Protein AF-A0ABD2TKJ2-F1 (afdb_monomer_lite)

InterPro domains:
  IPR036514 SGNH hydrolase superfamily [G3DSA:3.40.50.1110] (2-102)
  IPR045136 Isoamyl acetate-hydrolyzing esterase Iah1-like [PTHR14209] (2-100)

Secondary structure (DSSP, 8-state):
-PPPTTS------HHHHHHHHHHHHHHHHHH-TT---EEEPPPP--HHHHHHHHSS-S--HHHHHHHHHHHHHHHHHTT-EEE-HHHHHHSSTTHHHHS-------

Organism: NCBI:txid62892

Radius of gyration: 15.96 Å; chains: 1; bounding box: 34×35×43 Å

Sequence (106 aa):
MKPDPNGLNAHVPLLEYIQNMKNIVLHLKSLSEKTRILVLSTPPVNEEQIIKLFGSSRRSNERSHIYSEACIKMCKELGIKVIDLWTALQNRDDWLTAHFTYVFLS

Structure (mmCIF, N/CA/C/O backbone):
data_AF-A0ABD2TKJ2-F1
#
_entry.id   AF-A0ABD2TKJ2-F1
#
loop_
_atom_site.group_PDB
_atom_site.id
_atom_site.type_symbol
_atom_site.label_atom_id
_atom_site.label_alt_id
_atom_site.label_comp_id
_atom_site.label_asym_id
_atom_site.label_entity_id
_atom_site.label_seq_id
_atom_site.pdbx_PDB_ins_code
_atom_site.Cartn_x
_atom_site.Cartn_y
_atom_site.Cartn_z
_atom_site.occupancy
_atom_site.B_iso_or_equiv
_atom_site.auth_seq_id
_atom_site.auth_comp_id
_atom_site.auth_asym_id
_atom_site.auth_atom_id
_atom_site.pdbx_PDB_model_num
ATOM 1 N N . MET A 1 1 ? 15.501 6.641 -5.359 1.00 57.22 1 MET A N 1
ATOM 2 C CA . MET A 1 1 ? 15.784 7.727 -6.332 1.00 57.22 1 MET A CA 1
ATOM 3 C C . MET A 1 1 ? 15.973 9.008 -5.530 1.00 57.22 1 MET A C 1
ATOM 5 O O . MET A 1 1 ? 15.327 9.122 -4.497 1.00 57.22 1 MET A O 1
ATOM 9 N N . LYS A 1 2 ? 16.863 9.927 -5.923 1.00 53.28 2 LYS A N 1
ATOM 10 C CA . LYS A 1 2 ? 16.944 11.231 -5.239 1.00 53.28 2 LYS A CA 1
ATOM 11 C C . LYS A 1 2 ? 15.746 12.104 -5.661 1.00 53.28 2 LYS A C 1
ATOM 13 O O . LYS A 1 2 ? 15.340 11.987 -6.821 1.00 53.28 2 LYS A O 1
ATOM 18 N N . PRO A 1 3 ? 15.169 12.919 -4.757 1.00 54.59 3 PRO A N 1
ATOM 19 C CA . PRO A 1 3 ? 14.128 13.878 -5.116 1.00 54.59 3 PRO A CA 1
ATOM 20 C C . PRO A 1 3 ? 14.621 14.806 -6.227 1.00 54.59 3 PRO A C 1
ATOM 22 O O . PRO A 1 3 ? 15.794 15.183 -6.246 1.00 54.59 3 PRO A O 1
ATOM 25 N N . ASP A 1 4 ? 13.737 15.147 -7.161 1.00 61.97 4 ASP A N 1
ATOM 26 C CA . ASP A 1 4 ? 14.037 16.188 -8.140 1.00 61.97 4 ASP A CA 1
ATOM 27 C C . ASP A 1 4 ? 14.025 17.543 -7.422 1.00 61.97 4 ASP A C 1
ATOM 29 O O . ASP A 1 4 ? 13.056 17.821 -6.711 1.00 61.97 4 ASP A O 1
ATOM 33 N N . PRO A 1 5 ? 15.051 18.387 -7.591 1.00 58.12 5 PRO A N 1
ATOM 34 C CA . PRO A 1 5 ? 15.109 19.687 -6.930 1.00 58.12 5 PRO A CA 1
ATOM 35 C C . PRO A 1 5 ? 13.977 20.643 -7.346 1.00 58.12 5 PRO A C 1
ATOM 37 O O . PRO A 1 5 ? 13.687 21.569 -6.598 1.00 58.12 5 PRO A O 1
ATOM 40 N N . ASN A 1 6 ? 13.290 20.405 -8.471 1.00 66.44 6 ASN A N 1
ATOM 41 C CA . ASN A 1 6 ? 12.120 21.180 -8.901 1.00 66.44 6 ASN A CA 1
ATOM 42 C C . ASN A 1 6 ? 10.785 20.538 -8.479 1.00 66.44 6 ASN A C 1
ATOM 44 O O . ASN A 1 6 ? 9.726 20.963 -8.934 1.00 66.44 6 ASN A O 1
ATOM 48 N N . GLY A 1 7 ? 10.804 19.474 -7.665 1.00 55.25 7 GLY A N 1
ATOM 49 C CA . GLY A 1 7 ? 9.590 18.762 -7.247 1.00 55.25 7 GLY A CA 1
ATOM 50 C C . GLY A 1 7 ? 8.924 17.943 -8.360 1.00 55.25 7 GLY A C 1
ATOM 51 O O . GLY A 1 7 ? 7.850 17.384 -8.156 1.00 55.25 7 GLY A O 1
ATOM 52 N N . LEU A 1 8 ? 9.567 17.808 -9.526 1.00 58.34 8 LEU A N 1
ATOM 53 C CA . LEU A 1 8 ? 9.038 17.064 -10.679 1.00 58.34 8 LEU A CA 1
ATOM 54 C C . LEU A 1 8 ? 9.140 15.535 -10.513 1.00 58.34 8 LEU A C 1
ATOM 56 O O . LEU A 1 8 ? 8.652 14.776 -11.351 1.00 58.34 8 LEU A O 1
ATOM 60 N N . ASN A 1 9 ? 9.763 15.063 -9.430 1.00 62.66 9 ASN A N 1
ATOM 61 C CA . ASN A 1 9 ? 9.733 13.668 -9.008 1.00 62.66 9 ASN A CA 1
ATOM 62 C C . ASN A 1 9 ? 8.930 13.551 -7.713 1.00 62.66 9 ASN A C 1
ATOM 64 O O . ASN A 1 9 ? 9.446 13.848 -6.640 1.00 62.66 9 ASN A O 1
ATOM 68 N N . ALA A 1 10 ? 7.711 13.017 -7.808 1.00 68.50 10 ALA A N 1
ATOM 69 C CA . ALA A 1 10 ? 6.867 12.639 -6.670 1.00 68.50 10 ALA A CA 1
ATOM 70 C C . ALA A 1 10 ? 7.388 11.381 -5.932 1.00 68.50 10 ALA A C 1
ATOM 72 O O . ALA A 1 10 ? 6.625 10.476 -5.598 1.00 68.50 10 ALA A O 1
ATOM 73 N N . HIS A 1 11 ? 8.707 11.266 -5.747 1.00 80.88 11 HIS A N 1
ATOM 74 C CA . HIS A 1 11 ? 9.321 10.152 -5.031 1.00 80.88 11 HIS A CA 1
ATOM 75 C C . HIS A 1 11 ? 9.394 10.474 -3.539 1.00 80.88 11 HIS A C 1
ATOM 77 O O . HIS A 1 11 ? 10.184 11.318 -3.121 1.00 80.88 11 HIS A O 1
ATOM 83 N N . VAL A 1 12 ? 8.657 9.710 -2.740 1.00 87.56 12 VAL A N 1
ATOM 84 C CA . VAL A 1 12 ? 8.750 9.715 -1.277 1.00 87.56 12 VAL A CA 1
ATOM 85 C C . VAL A 1 12 ? 9.579 8.500 -0.851 1.00 87.56 12 VAL A C 1
ATOM 87 O O . VAL A 1 12 ? 9.214 7.396 -1.240 1.00 87.56 12 VAL A O 1
ATOM 90 N N . PRO A 1 13 ? 10.690 8.642 -0.104 1.00 92.38 13 PRO A N 1
ATOM 91 C CA . PRO A 1 13 ? 11.447 7.505 0.426 1.00 92.38 13 PRO A CA 1
ATOM 92 C C . PRO A 1 13 ? 10.586 6.558 1.273 1.00 92.38 13 PRO A C 1
ATOM 94 O O . PRO A 1 13 ? 9.701 7.002 1.995 1.00 92.38 13 PRO A O 1
ATOM 97 N N . LEU A 1 14 ? 10.885 5.255 1.253 1.00 94.00 14 LEU A N 1
ATOM 98 C CA . LEU A 1 14 ? 10.038 4.229 1.880 1.00 94.00 14 LEU A CA 1
ATOM 99 C C . LEU A 1 14 ? 9.760 4.477 3.374 1.00 94.00 14 LEU A C 1
ATOM 101 O O . LEU A 1 14 ? 8.622 4.353 3.814 1.00 94.00 14 LEU A O 1
ATOM 105 N N . LEU A 1 15 ? 10.783 4.849 4.151 1.00 96.00 15 LEU A N 1
ATOM 106 C CA . LEU A 1 15 ? 10.613 5.132 5.583 1.00 96.00 15 LEU A CA 1
ATOM 107 C C . LEU A 1 15 ? 9.711 6.346 5.823 1.00 96.00 15 LEU A C 1
ATOM 109 O O . LEU A 1 15 ? 8.857 6.319 6.706 1.00 96.00 15 LEU A O 1
ATOM 113 N N . GLU A 1 16 ? 9.870 7.386 5.006 1.00 96.25 16 GLU A N 1
ATOM 114 C CA . GLU A 1 16 ? 9.035 8.582 5.066 1.00 96.25 16 GLU A CA 1
ATOM 115 C C . GLU A 1 16 ? 7.594 8.263 4.652 1.00 96.25 16 GLU A C 1
ATOM 117 O O . GLU A 1 16 ? 6.656 8.672 5.327 1.00 96.25 16 GLU A O 1
ATOM 122 N N . TYR A 1 17 ? 7.404 7.448 3.612 1.00 96.06 17 TYR A N 1
ATOM 123 C CA . TYR A 1 17 ? 6.092 6.949 3.204 1.00 96.06 17 TYR A CA 1
ATOM 124 C C . TYR A 1 17 ? 5.379 6.224 4.353 1.00 96.06 17 TYR A C 1
ATOM 126 O O . TYR A 1 17 ? 4.233 6.553 4.657 1.00 96.06 17 TYR A O 1
ATOM 134 N N . ILE A 1 18 ? 6.057 5.289 5.031 1.00 97.69 18 ILE A N 1
ATOM 135 C CA . ILE A 1 18 ? 5.485 4.557 6.172 1.00 97.69 18 ILE A CA 1
ATOM 136 C C . ILE A 1 18 ? 5.091 5.532 7.284 1.00 97.69 18 ILE A C 1
ATOM 138 O O . ILE A 1 18 ? 3.984 5.448 7.818 1.00 97.69 18 ILE A O 1
ATOM 142 N N . GLN A 1 19 ? 5.970 6.480 7.621 1.00 98.25 19 GLN A N 1
ATOM 143 C CA . GLN A 1 19 ? 5.696 7.446 8.680 1.00 98.25 19 GLN A CA 1
ATOM 144 C C . GLN A 1 19 ? 4.525 8.372 8.323 1.00 98.25 19 GLN A C 1
ATOM 146 O O . GLN A 1 19 ? 3.651 8.607 9.159 1.00 98.25 19 GLN A O 1
ATOM 151 N N . ASN A 1 20 ? 4.459 8.843 7.078 1.00 97.81 20 ASN A N 1
ATOM 152 C CA . ASN A 1 20 ? 3.375 9.686 6.580 1.00 97.81 20 ASN A CA 1
ATOM 153 C C . ASN A 1 20 ? 2.038 8.937 6.608 1.00 97.81 20 ASN A C 1
ATOM 155 O O . ASN A 1 20 ? 1.057 9.450 7.148 1.00 97.81 20 ASN A O 1
ATOM 159 N N . MET A 1 21 ? 2.002 7.698 6.111 1.00 97.94 21 MET A N 1
ATOM 160 C CA . MET A 1 21 ? 0.799 6.860 6.141 1.00 97.94 21 MET A CA 1
ATOM 161 C C . MET A 1 21 ? 0.335 6.579 7.573 1.00 97.94 21 MET A C 1
ATOM 163 O O . MET A 1 21 ? -0.856 6.688 7.869 1.00 97.94 21 MET A O 1
ATOM 167 N N . LYS A 1 22 ? 1.268 6.289 8.486 1.00 97.81 22 LYS A N 1
ATOM 168 C CA . LYS A 1 22 ? 0.974 6.092 9.910 1.00 97.81 22 LYS A CA 1
ATOM 169 C C . LYS A 1 22 ? 0.362 7.344 10.534 1.00 97.81 22 LYS A C 1
ATOM 171 O O . LYS A 1 22 ? -0.654 7.237 11.218 1.00 97.81 22 LYS A O 1
ATOM 176 N N . ASN A 1 23 ? 0.931 8.519 10.264 1.00 98.38 23 ASN A N 1
ATOM 177 C CA . ASN A 1 23 ? 0.413 9.793 10.764 1.00 98.38 23 ASN A CA 1
ATOM 178 C C . ASN A 1 23 ? -1.015 10.057 10.261 1.00 98.38 23 ASN A C 1
ATOM 180 O O . ASN A 1 23 ? -1.887 10.389 11.061 1.00 98.38 23 ASN A O 1
ATOM 184 N N . ILE A 1 24 ? -1.274 9.843 8.965 1.00 97.81 24 ILE A N 1
ATOM 185 C CA . ILE A 1 24 ? -2.606 10.009 8.360 1.00 97.81 24 ILE A CA 1
ATOM 186 C C . ILE A 1 24 ? -3.623 9.086 9.037 1.00 97.81 24 ILE A C 1
ATOM 188 O O . ILE A 1 24 ? -4.665 9.539 9.507 1.00 97.81 24 ILE A O 1
ATOM 192 N N . VAL A 1 25 ? -3.319 7.790 9.120 1.00 96.94 25 VAL A N 1
ATOM 193 C CA . VAL A 1 25 ? -4.250 6.788 9.654 1.00 96.94 25 VAL A CA 1
ATOM 194 C C . VAL A 1 25 ? -4.544 7.022 11.137 1.00 96.94 25 VAL A C 1
ATOM 196 O O . VAL A 1 25 ? -5.699 6.930 11.556 1.00 96.94 25 VAL A O 1
ATOM 199 N N . LEU A 1 26 ? -3.528 7.359 11.936 1.00 95.94 26 LEU A N 1
ATOM 200 C CA . LEU A 1 26 ? -3.713 7.659 13.357 1.00 95.94 26 LEU A CA 1
ATOM 201 C C . LEU A 1 26 ? -4.506 8.949 13.571 1.00 95.94 26 LEU A C 1
ATOM 203 O O . LEU A 1 26 ? -5.384 8.978 14.434 1.00 95.94 26 LEU A O 1
ATOM 207 N N . HIS A 1 27 ? -4.256 9.981 12.763 1.00 97.44 27 HIS A N 1
ATOM 208 C CA . HIS A 1 27 ? -5.032 11.214 12.813 1.00 97.44 27 HIS A CA 1
ATOM 209 C C . HIS A 1 27 ? -6.510 10.942 12.514 1.00 97.44 27 HIS A C 1
ATOM 211 O O . HIS A 1 27 ? -7.363 11.266 13.337 1.00 97.44 27 HIS A O 1
ATOM 217 N N . LEU A 1 28 ? -6.818 10.246 11.414 1.00 96.00 28 LEU A N 1
ATOM 218 C CA . LEU A 1 28 ? -8.195 9.886 11.055 1.00 96.00 28 LEU A CA 1
ATOM 219 C C . LEU A 1 28 ? -8.891 9.066 12.150 1.00 96.00 28 LEU A C 1
ATOM 221 O O . LEU A 1 28 ? -10.069 9.285 12.432 1.00 96.00 28 LEU A O 1
ATOM 225 N N . LYS A 1 29 ? -8.162 8.154 12.802 1.00 92.56 29 LYS A N 1
ATOM 226 C CA . LYS A 1 29 ? -8.683 7.353 13.917 1.00 92.56 29 LYS A CA 1
ATOM 227 C C . LYS A 1 29 ? -8.983 8.207 15.154 1.00 92.56 29 LYS A C 1
ATOM 229 O O . LYS A 1 29 ? -9.952 7.929 15.851 1.00 92.56 29 LYS A O 1
ATOM 234 N N . SER A 1 30 ? -8.188 9.247 15.415 1.00 95.25 30 SER A N 1
ATOM 235 C CA . SER A 1 30 ? -8.407 10.154 16.553 1.00 95.25 30 SER A CA 1
ATOM 236 C C . SER A 1 30 ? -9.627 11.065 16.401 1.00 95.25 30 SER A C 1
ATOM 238 O O . SER A 1 30 ? -10.154 11.532 17.405 1.00 95.25 30 SER A O 1
ATOM 240 N N . LEU A 1 31 ? -10.104 11.299 15.171 1.00 96.56 31 LEU A N 1
ATOM 241 C CA . LEU A 1 31 ? -11.249 12.182 14.922 1.00 96.56 31 LEU A CA 1
ATOM 242 C C . LEU A 1 31 ? -12.582 11.572 15.382 1.00 96.56 31 LEU A C 1
ATOM 244 O O . LEU A 1 31 ? -13.513 12.307 15.702 1.00 96.56 31 LEU A O 1
ATOM 248 N N . SER A 1 32 ? -12.707 10.240 15.390 1.00 95.25 32 SER A N 1
ATOM 249 C CA . SER A 1 32 ? -13.904 9.556 15.888 1.00 95.25 32 SER A CA 1
ATOM 250 C C . SER A 1 32 ? -13.665 8.066 16.119 1.00 95.25 32 SER A C 1
ATOM 252 O O . SER A 1 32 ? -13.181 7.359 15.236 1.00 95.25 32 SER A O 1
ATOM 254 N N . GLU A 1 33 ? -14.150 7.549 17.249 1.00 90.81 33 GLU A N 1
ATOM 255 C CA . GLU A 1 33 ? -14.163 6.110 17.553 1.00 90.81 33 GLU A CA 1
ATOM 256 C C . GLU A 1 33 ? -15.069 5.295 16.610 1.00 90.81 33 GLU A C 1
ATOM 258 O O . GLU A 1 33 ? -14.931 4.075 16.502 1.00 90.81 33 GLU A O 1
ATOM 263 N N . LYS A 1 34 ? -16.001 5.955 15.907 1.00 95.69 34 LYS A N 1
ATOM 264 C CA . LYS A 1 34 ? -16.919 5.307 14.959 1.00 95.69 34 LYS A CA 1
ATOM 265 C C . LYS A 1 34 ? -16.328 5.175 13.553 1.00 95.69 34 LYS A C 1
ATOM 267 O O . LYS A 1 34 ? -16.850 4.393 12.757 1.00 95.69 34 LYS A O 1
ATOM 272 N N . THR A 1 35 ? -15.257 5.907 13.240 1.00 94.38 35 THR A N 1
ATOM 273 C CA . THR A 1 35 ? -14.626 5.876 11.917 1.00 94.38 35 THR A CA 1
ATOM 274 C C . THR A 1 35 ? -14.007 4.508 11.659 1.00 94.38 35 THR A C 1
ATOM 276 O O . THR A 1 35 ? -13.142 4.032 12.396 1.00 94.38 35 THR A O 1
ATOM 279 N N . ARG A 1 36 ? -14.431 3.864 10.571 1.00 94.88 36 ARG A N 1
ATOM 280 C CA . ARG A 1 36 ? -13.817 2.631 10.072 1.00 94.88 36 ARG A CA 1
ATOM 281 C C . ARG A 1 36 ? -12.811 2.997 8.991 1.00 94.88 36 ARG A C 1
ATOM 283 O O . ARG A 1 36 ? -13.169 3.648 8.017 1.00 94.88 36 ARG A O 1
ATOM 290 N N . ILE A 1 37 ? -11.564 2.575 9.169 1.00 96.31 37 ILE A N 1
ATOM 291 C CA . ILE A 1 37 ? -10.484 2.832 8.215 1.00 96.31 37 ILE A CA 1
ATOM 292 C C . ILE A 1 37 ? -10.160 1.532 7.487 1.00 96.31 37 ILE A C 1
ATOM 294 O O . ILE A 1 37 ? -9.892 0.506 8.119 1.00 96.31 37 ILE A O 1
ATOM 298 N N . LEU A 1 38 ? -10.171 1.609 6.159 1.00 97.00 38 LEU A N 1
ATOM 299 C CA . LEU A 1 38 ? -9.718 0.570 5.249 1.00 97.00 38 LEU A CA 1
ATOM 300 C C . LEU A 1 38 ? -8.637 1.173 4.355 1.00 97.00 38 LEU A C 1
ATOM 302 O O . LEU A 1 38 ? -8.882 2.169 3.679 1.00 97.00 38 LEU A O 1
ATOM 306 N N . VAL A 1 39 ? -7.451 0.579 4.364 1.00 97.81 39 VAL A N 1
ATOM 307 C CA . VAL A 1 39 ? -6.337 1.009 3.516 1.00 97.81 39 VAL A CA 1
ATOM 308 C C . VAL A 1 39 ? -6.257 0.106 2.291 1.00 97.81 39 VAL A C 1
ATOM 310 O O . VAL A 1 39 ? -6.438 -1.105 2.394 1.00 97.81 39 VAL A O 1
ATOM 313 N N . LEU A 1 40 ? -5.980 0.687 1.129 1.00 97.88 40 LEU A N 1
ATOM 314 C CA . LEU A 1 40 ? -5.641 -0.054 -0.082 1.00 97.88 40 LEU A CA 1
ATOM 315 C C . LEU A 1 40 ? -4.131 0.065 -0.280 1.00 97.88 40 LEU A C 1
ATOM 317 O O . LEU A 1 40 ? -3.606 1.182 -0.273 1.00 97.88 40 LEU A O 1
ATOM 321 N N . SER A 1 41 ? -3.431 -1.062 -0.407 1.00 96.75 41 SER A N 1
ATOM 322 C CA . SER A 1 41 ? -1.998 -1.041 -0.698 1.00 96.75 41 SER A CA 1
ATOM 323 C C . SER A 1 41 ? -1.727 -0.508 -2.113 1.00 96.75 41 SER A C 1
ATOM 325 O O . SER A 1 41 ? -2.648 -0.297 -2.908 1.00 96.75 41 SER A O 1
ATOM 327 N N . THR A 1 42 ? -0.465 -0.228 -2.436 1.00 93.75 42 THR A N 1
ATOM 328 C CA . THR A 1 42 ? -0.113 0.281 -3.766 1.00 93.75 42 THR A CA 1
ATOM 329 C C . THR A 1 42 ? -0.463 -0.750 -4.849 1.00 93.75 42 THR A C 1
ATOM 331 O O . THR A 1 42 ? -0.102 -1.917 -4.709 1.00 93.75 42 THR A O 1
ATOM 334 N N . PRO A 1 43 ? -1.158 -0.356 -5.934 1.00 93.44 43 PRO A N 1
ATOM 335 C CA . PRO A 1 43 ? -1.518 -1.278 -7.011 1.00 93.44 43 PRO A CA 1
ATOM 336 C C . PRO A 1 43 ? -0.272 -1.758 -7.774 1.00 93.44 43 PRO A C 1
ATOM 338 O O . PRO A 1 43 ? 0.781 -1.110 -7.701 1.00 93.44 43 PRO A O 1
ATOM 341 N N . PRO A 1 44 ? -0.359 -2.857 -8.545 1.00 93.38 44 PRO A N 1
ATOM 342 C CA . PRO A 1 44 ? 0.725 -3.239 -9.437 1.00 93.38 44 PRO A CA 1
ATOM 343 C C . PRO A 1 44 ? 0.917 -2.170 -10.522 1.00 93.38 44 PRO A C 1
ATOM 345 O O . PRO A 1 44 ? 0.063 -1.309 -10.740 1.00 93.38 44 PRO A O 1
ATOM 348 N N . VAL A 1 45 ? 2.062 -2.195 -11.192 1.00 91.06 45 VAL A N 1
ATOM 349 C CA . VAL A 1 45 ? 2.400 -1.248 -12.262 1.00 91.06 45 VAL A CA 1
ATOM 350 C C . VAL A 1 45 ? 2.653 -2.027 -13.544 1.00 91.06 45 VAL A C 1
ATOM 352 O O . VAL A 1 45 ? 3.335 -3.041 -13.509 1.00 91.06 45 VAL A O 1
ATOM 355 N N . ASN A 1 46 ? 2.124 -1.542 -14.669 1.00 91.06 46 ASN A N 1
ATOM 356 C CA . ASN A 1 46 ? 2.496 -2.015 -16.000 1.00 91.06 46 ASN A CA 1
ATOM 357 C C . ASN A 1 46 ? 3.533 -1.047 -16.601 1.00 91.06 46 ASN A C 1
ATOM 359 O O . ASN A 1 46 ? 3.169 0.001 -17.144 1.00 91.06 46 ASN A O 1
ATOM 363 N N . GLU A 1 47 ? 4.829 -1.354 -16.468 1.00 90.19 47 GLU A N 1
ATOM 364 C CA . GLU A 1 47 ? 5.897 -0.496 -16.997 1.00 90.19 47 GLU A CA 1
ATOM 365 C C . GLU A 1 47 ? 5.822 -0.320 -18.513 1.00 90.19 47 GLU A C 1
ATOM 367 O O . GLU A 1 47 ? 6.018 0.795 -18.997 1.00 90.19 47 GLU A O 1
ATOM 372 N N . GLU A 1 48 ? 5.522 -1.385 -19.259 1.00 90.25 48 GLU A N 1
ATOM 373 C CA . GLU A 1 48 ? 5.456 -1.343 -20.724 1.00 90.25 48 GLU A CA 1
ATOM 374 C C . GLU A 1 48 ? 4.394 -0.356 -21.198 1.00 90.25 48 GLU A C 1
ATOM 376 O O . GLU A 1 48 ? 4.635 0.463 -22.087 1.00 90.25 48 GLU A O 1
ATOM 381 N N . GLN A 1 49 ? 3.227 -0.375 -20.557 1.00 86.75 49 GLN A N 1
ATOM 382 C CA . GLN A 1 49 ? 2.160 0.551 -20.885 1.00 86.75 49 GLN A CA 1
ATOM 383 C C . GLN A 1 49 ? 2.507 1.995 -20.516 1.00 86.75 49 GLN A C 1
ATOM 385 O O . GLN A 1 49 ? 2.217 2.907 -21.291 1.00 86.75 49 GLN A O 1
ATOM 390 N N . ILE A 1 50 ? 3.152 2.219 -19.368 1.00 85.94 50 ILE A N 1
ATOM 391 C CA . ILE A 1 50 ? 3.625 3.556 -18.986 1.00 85.94 50 ILE A CA 1
ATOM 392 C C . ILE A 1 50 ? 4.637 4.073 -20.011 1.00 85.94 50 ILE A C 1
ATOM 394 O O . ILE A 1 50 ? 4.529 5.216 -20.446 1.00 85.94 50 ILE A O 1
ATOM 398 N N . ILE A 1 51 ? 5.586 3.239 -20.442 1.00 89.44 51 ILE A N 1
ATOM 399 C CA . ILE A 1 51 ? 6.563 3.605 -21.474 1.00 89.44 51 ILE A CA 1
ATOM 400 C C . ILE A 1 51 ? 5.851 3.922 -22.793 1.00 89.44 51 ILE A C 1
ATOM 402 O O . ILE A 1 51 ? 6.161 4.932 -23.418 1.00 89.44 51 ILE A O 1
ATOM 406 N N . LYS A 1 52 ? 4.861 3.117 -23.194 1.00 89.12 52 LYS A N 1
ATOM 407 C CA . LYS A 1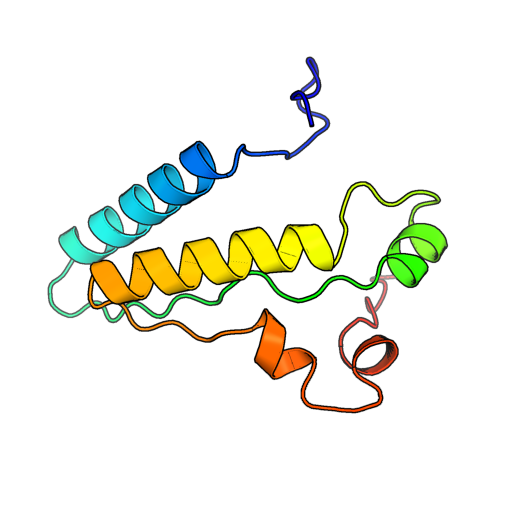 52 ? 4.085 3.348 -24.420 1.00 89.12 52 LYS A CA 1
ATOM 408 C C . LYS A 1 52 ? 3.322 4.678 -24.401 1.00 89.12 52 LYS A C 1
ATOM 410 O O . LYS A 1 52 ? 3.225 5.324 -25.438 1.00 89.12 52 LYS A O 1
ATOM 415 N N . LEU A 1 53 ? 2.777 5.077 -23.251 1.00 85.50 53 LEU A N 1
ATOM 416 C CA . LEU A 1 53 ? 1.972 6.298 -23.109 1.00 85.50 53 LEU A CA 1
ATOM 417 C C . LEU A 1 53 ? 2.812 7.558 -22.848 1.00 85.50 53 LEU A C 1
ATOM 419 O O . LEU A 1 53 ? 2.462 8.633 -23.324 1.00 85.50 53 LEU A O 1
ATOM 423 N N . PHE A 1 54 ? 3.903 7.437 -22.089 1.00 83.19 54 PHE A N 1
ATOM 424 C CA . PHE A 1 54 ? 4.660 8.576 -21.552 1.00 83.19 54 PHE A CA 1
ATOM 425 C C . PHE A 1 54 ? 6.140 8.596 -21.973 1.00 83.19 54 PHE A C 1
ATOM 427 O O . PHE A 1 54 ? 6.902 9.448 -21.517 1.00 83.19 54 PHE A O 1
ATOM 434 N N . GLY A 1 55 ? 6.586 7.651 -22.806 1.00 87.50 55 GLY A N 1
ATOM 435 C CA . GLY A 1 55 ? 7.947 7.568 -23.356 1.00 87.50 55 GLY A CA 1
ATOM 436 C C . GLY A 1 55 ? 9.026 7.090 -22.377 1.00 87.50 55 GLY A C 1
ATOM 437 O O . GLY A 1 55 ? 10.128 6.742 -22.790 1.00 87.50 55 GLY A O 1
ATOM 438 N N . SER A 1 56 ? 8.736 7.045 -21.076 1.00 84.81 56 SER A N 1
ATOM 439 C CA . SER A 1 56 ? 9.627 6.497 -20.051 1.00 84.81 56 SER A CA 1
ATOM 440 C C . SER A 1 56 ? 8.831 6.060 -18.826 1.00 84.81 56 SER A C 1
ATOM 442 O O . SER A 1 56 ? 7.777 6.625 -18.535 1.00 84.81 56 SER A O 1
ATOM 444 N N . SER A 1 57 ? 9.350 5.088 -18.070 1.00 83.88 57 SER A N 1
ATOM 445 C CA . SER A 1 57 ? 8.802 4.754 -16.756 1.00 83.88 57 SER A CA 1
ATOM 446 C C . SER A 1 57 ? 9.774 5.127 -15.644 1.00 83.88 57 SER A C 1
ATOM 448 O O . SER A 1 57 ? 10.924 4.695 -15.615 1.00 83.88 57 SER A O 1
ATOM 450 N N . ARG A 1 58 ? 9.287 5.917 -14.684 1.00 82.88 58 ARG A N 1
ATOM 451 C CA . ARG A 1 58 ? 9.964 6.175 -13.399 1.00 82.88 58 ARG A CA 1
ATOM 452 C C . ARG A 1 58 ? 9.454 5.259 -12.278 1.00 82.88 58 ARG A C 1
ATOM 454 O O . ARG A 1 58 ? 9.929 5.347 -11.144 1.00 82.88 58 ARG A O 1
ATOM 461 N N . ARG A 1 59 ? 8.481 4.396 -12.585 1.00 83.94 59 ARG A N 1
ATOM 462 C CA . ARG A 1 59 ? 7.840 3.445 -11.669 1.00 83.94 59 ARG A CA 1
ATOM 463 C C . ARG A 1 59 ? 8.162 2.021 -12.120 1.00 83.94 59 ARG A C 1
ATOM 465 O O . ARG A 1 59 ? 8.340 1.784 -13.308 1.00 83.94 59 ARG A O 1
ATOM 472 N N . SER A 1 60 ? 8.237 1.087 -11.185 1.00 90.69 60 SER A N 1
ATOM 473 C CA . SER A 1 60 ? 8.327 -0.334 -11.517 1.00 90.69 60 SER A CA 1
ATOM 474 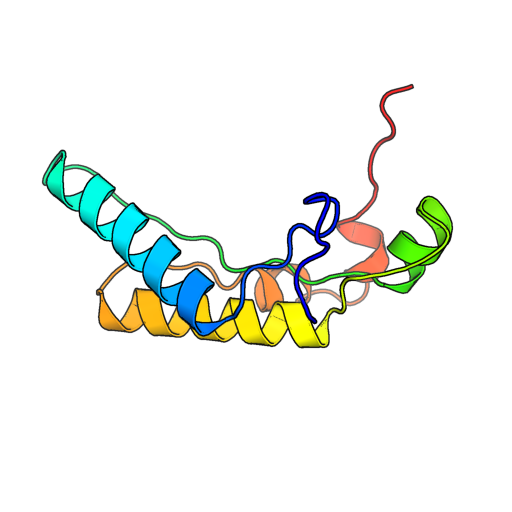C C . SER A 1 60 ? 7.365 -1.138 -10.663 1.00 90.69 60 SER A C 1
ATOM 476 O O . SER A 1 60 ? 7.049 -0.721 -9.542 1.00 90.69 60 SER A O 1
ATOM 478 N N . ASN A 1 61 ? 6.903 -2.274 -11.181 1.00 93.06 61 ASN A N 1
ATOM 479 C CA . ASN A 1 61 ? 6.029 -3.175 -10.445 1.00 93.06 61 ASN A CA 1
ATOM 480 C C . ASN A 1 61 ? 6.729 -3.689 -9.183 1.00 93.06 61 ASN A C 1
ATOM 482 O O . ASN A 1 61 ? 6.148 -3.680 -8.102 1.00 93.06 61 ASN A O 1
ATOM 486 N N . GLU A 1 62 ? 8.019 -4.016 -9.303 1.00 94.44 62 GLU A N 1
ATOM 487 C CA . GLU A 1 62 ? 8.880 -4.423 -8.189 1.00 94.44 62 GLU A CA 1
ATOM 488 C C . GLU A 1 62 ? 8.947 -3.352 -7.091 1.00 94.44 62 GLU A C 1
ATOM 490 O O . GLU A 1 62 ? 8.759 -3.644 -5.911 1.00 94.44 62 GLU A O 1
ATOM 495 N N . ARG A 1 63 ? 9.157 -2.080 -7.457 1.00 91.69 63 ARG A N 1
ATOM 496 C CA . ARG A 1 63 ? 9.145 -0.996 -6.466 1.00 91.69 63 ARG A CA 1
ATOM 497 C C . ARG A 1 63 ? 7.762 -0.829 -5.862 1.00 91.69 63 ARG A C 1
ATOM 499 O O . ARG A 1 63 ? 7.679 -0.625 -4.659 1.00 91.69 63 ARG A O 1
ATOM 506 N N . SER A 1 64 ? 6.695 -0.923 -6.654 1.00 93.38 64 SER A N 1
ATOM 507 C CA . SER A 1 64 ? 5.331 -0.841 -6.122 1.00 93.38 64 SER A CA 1
ATOM 508 C C . SER A 1 64 ? 5.063 -1.935 -5.086 1.00 93.38 64 SER A C 1
ATOM 510 O O . SER A 1 64 ? 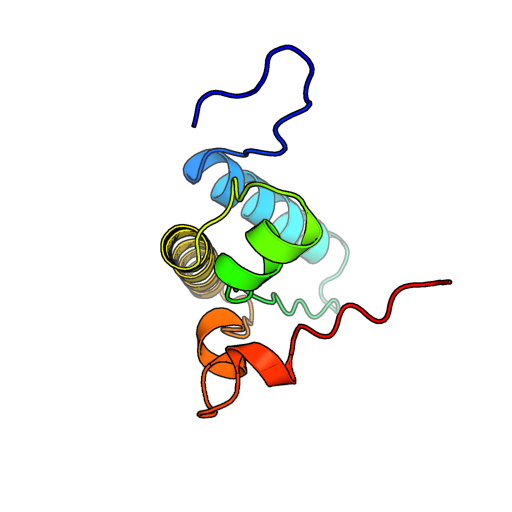4.485 -1.653 -4.038 1.00 93.38 64 SER A O 1
ATOM 512 N N . HIS A 1 65 ? 5.563 -3.150 -5.321 1.00 96.81 65 HIS A N 1
ATOM 513 C CA . HIS A 1 65 ? 5.446 -4.266 -4.387 1.00 96.81 65 HIS A CA 1
ATOM 514 C C . HIS A 1 65 ? 6.093 -3.954 -3.027 1.00 96.81 65 HIS A C 1
ATOM 516 O O . HIS A 1 65 ? 5.473 -4.173 -1.990 1.00 96.81 65 HIS A O 1
ATOM 522 N N . ILE A 1 66 ? 7.282 -3.339 -3.010 1.00 97.50 66 ILE A N 1
ATOM 523 C CA . ILE A 1 66 ? 7.965 -2.938 -1.764 1.00 97.50 66 ILE A CA 1
ATOM 524 C C . ILE A 1 66 ? 7.101 -1.979 -0.925 1.00 97.50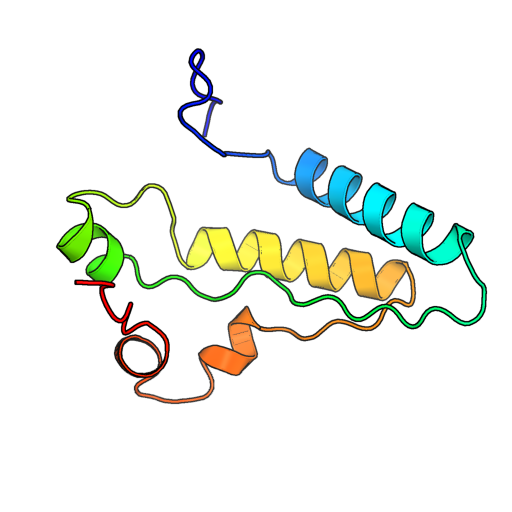 66 ILE A C 1
ATOM 526 O O . ILE A 1 66 ? 7.015 -2.122 0.296 1.00 97.50 66 ILE A O 1
ATOM 530 N N . TYR A 1 67 ? 6.451 -0.999 -1.562 1.00 97.06 67 TYR A N 1
ATOM 531 C CA . TYR A 1 67 ? 5.563 -0.065 -0.859 1.00 97.06 67 TYR A CA 1
ATOM 532 C C . TYR A 1 67 ? 4.258 -0.745 -0.425 1.00 97.06 67 TYR A C 1
ATOM 534 O O . TYR A 1 67 ? 3.755 -0.434 0.656 1.00 97.06 67 TYR A O 1
ATOM 542 N N . SER A 1 68 ? 3.753 -1.703 -1.212 1.00 97.94 68 SER A N 1
ATOM 543 C CA . SER A 1 68 ? 2.563 -2.493 -0.876 1.00 97.94 68 SER A CA 1
ATOM 544 C C . SER A 1 68 ? 2.801 -3.279 0.409 1.00 97.94 68 SER A C 1
ATOM 546 O O . SER A 1 68 ? 2.060 -3.119 1.379 1.00 97.94 68 SER A O 1
ATOM 548 N N . GLU A 1 69 ? 3.903 -4.026 0.463 1.00 98.56 69 GLU A N 1
ATOM 549 C CA . GLU A 1 69 ? 4.298 -4.825 1.624 1.00 98.56 69 GLU A CA 1
ATOM 550 C C . GLU A 1 69 ? 4.516 -3.962 2.870 1.00 98.56 69 GLU A C 1
ATOM 552 O O . GLU A 1 69 ? 4.038 -4.286 3.961 1.00 98.56 69 GLU A O 1
ATOM 557 N N . ALA A 1 70 ? 5.178 -2.812 2.717 1.00 98.38 70 ALA A N 1
ATOM 558 C CA . ALA A 1 70 ? 5.371 -1.866 3.811 1.00 98.38 70 ALA A CA 1
ATOM 559 C C . ALA A 1 70 ? 4.040 -1.311 4.349 1.00 98.38 70 ALA A C 1
ATOM 561 O O . ALA A 1 70 ? 3.852 -1.227 5.566 1.00 98.38 70 ALA A O 1
ATOM 562 N N . CYS A 1 71 ? 3.106 -0.969 3.457 1.00 98.50 71 CYS A N 1
ATOM 563 C CA . CYS A 1 71 ? 1.766 -0.510 3.812 1.00 98.50 71 CYS A CA 1
ATOM 564 C C . CYS A 1 71 ? 0.989 -1.596 4.572 1.00 98.50 71 CYS A C 1
ATOM 566 O O . CYS A 1 71 ? 0.461 -1.343 5.657 1.00 98.50 71 CYS A O 1
ATOM 568 N N . ILE A 1 72 ? 0.983 -2.825 4.045 1.00 98.62 72 ILE A N 1
ATOM 569 C CA . ILE A 1 72 ? 0.303 -3.980 4.644 1.00 98.62 72 ILE A CA 1
ATOM 570 C C . ILE A 1 72 ? 0.866 -4.274 6.034 1.00 98.62 72 ILE A C 1
ATOM 572 O O . ILE A 1 72 ? 0.098 -4.446 6.984 1.00 98.62 72 ILE A O 1
ATOM 576 N N . LYS A 1 73 ? 2.195 -4.304 6.173 1.00 98.69 73 LYS A N 1
ATOM 577 C CA . LYS A 1 73 ? 2.868 -4.527 7.456 1.00 98.69 73 LYS A CA 1
ATOM 578 C C . LYS A 1 73 ? 2.487 -3.457 8.478 1.00 98.69 73 LYS A C 1
ATOM 580 O O . LYS A 1 73 ? 2.031 -3.800 9.567 1.00 98.69 73 LYS A O 1
ATOM 585 N N . MET A 1 74 ? 2.595 -2.180 8.110 1.00 98.31 74 MET A N 1
ATOM 586 C CA . MET A 1 74 ? 2.218 -1.058 8.975 1.00 98.31 74 MET A CA 1
ATOM 587 C C . MET A 1 74 ? 0.748 -1.155 9.415 1.00 98.31 74 MET A C 1
ATOM 589 O O . MET A 1 74 ? 0.439 -0.988 10.594 1.00 98.31 74 MET A O 1
ATOM 593 N N . CYS A 1 75 ? -0.173 -1.450 8.495 1.00 98.31 75 CYS A N 1
ATOM 594 C CA . CYS A 1 75 ? -1.588 -1.609 8.825 1.00 98.31 75 CYS A CA 1
ATOM 595 C C . CYS A 1 75 ? -1.832 -2.768 9.801 1.00 98.31 75 CYS A C 1
ATOM 597 O O . CYS A 1 75 ? -2.579 -2.589 10.764 1.00 98.31 75 CYS A O 1
ATOM 599 N N . LYS A 1 76 ? -1.174 -3.920 9.600 1.00 98.19 76 LYS A N 1
ATOM 600 C CA . LYS A 1 76 ? -1.252 -5.074 10.513 1.00 98.19 76 LYS A CA 1
ATOM 601 C C . LYS A 1 76 ? -0.778 -4.709 11.923 1.00 98.19 76 LYS A C 1
ATOM 603 O O . LYS A 1 76 ? -1.482 -5.007 12.882 1.00 98.19 76 LYS A O 1
ATOM 608 N N . GLU A 1 77 ? 0.351 -4.010 12.046 1.00 97.88 77 GLU A N 1
ATOM 609 C CA . GLU A 1 77 ? 0.894 -3.549 13.335 1.00 97.88 77 GLU A CA 1
ATOM 610 C C . GLU A 1 77 ? -0.048 -2.575 14.065 1.00 97.88 77 GLU A C 1
ATOM 612 O O . GLU A 1 77 ? -0.133 -2.590 15.291 1.00 97.88 77 GLU A O 1
ATOM 617 N N . LEU A 1 78 ? -0.795 -1.748 13.327 1.00 96.31 78 LEU A N 1
ATOM 618 C CA . LEU A 1 78 ? -1.751 -0.781 13.884 1.00 96.31 78 LEU A CA 1
ATOM 619 C C . LEU A 1 78 ? -3.161 -1.354 14.120 1.00 96.31 78 LEU A C 1
ATOM 621 O O . LEU A 1 78 ? -4.047 -0.629 14.590 1.00 96.31 78 LEU A O 1
ATOM 625 N N . GLY A 1 79 ? -3.402 -2.619 13.763 1.00 96.19 79 GLY A N 1
ATOM 626 C CA . GLY A 1 79 ? -4.736 -3.225 13.793 1.00 96.19 79 GLY A CA 1
ATOM 627 C C . GLY A 1 79 ? -5.722 -2.587 12.804 1.00 96.19 79 GLY A C 1
ATOM 628 O O . GLY A 1 79 ? -6.929 -2.577 13.047 1.00 96.19 79 GLY A O 1
ATOM 629 N N . ILE A 1 80 ? -5.222 -2.020 11.704 1.00 96.88 80 ILE A N 1
ATOM 630 C CA . ILE A 1 80 ? -6.006 -1.377 10.642 1.00 96.88 80 ILE A CA 1
ATOM 631 C C . ILE A 1 80 ? -6.263 -2.395 9.529 1.00 96.88 80 ILE A C 1
ATOM 633 O O . ILE A 1 80 ? -5.372 -3.151 9.140 1.00 96.88 80 ILE A O 1
ATOM 637 N N . LYS A 1 81 ? -7.489 -2.422 8.997 1.00 97.88 81 LYS A N 1
ATOM 638 C CA . LYS A 1 81 ? -7.826 -3.294 7.866 1.00 97.88 81 LYS A CA 1
ATOM 639 C C . LYS A 1 81 ? -7.139 -2.786 6.600 1.00 97.88 81 LYS A C 1
ATOM 641 O O . LYS A 1 81 ? -7.150 -1.588 6.322 1.00 97.88 81 LYS A O 1
ATOM 646 N N . VAL A 1 82 ? -6.576 -3.710 5.830 1.00 98.31 82 VAL A N 1
ATOM 647 C CA . VAL A 1 82 ? -5.876 -3.422 4.577 1.00 98.31 82 VAL A CA 1
ATOM 648 C C . VAL A 1 82 ? -6.276 -4.431 3.509 1.00 98.31 82 VAL A C 1
ATOM 650 O O . VAL A 1 82 ? -6.445 -5.613 3.813 1.00 98.31 82 VAL A O 1
ATOM 653 N N . ILE A 1 83 ? -6.439 -3.955 2.279 1.00 97.81 83 ILE A N 1
ATOM 654 C CA . ILE A 1 83 ? -6.576 -4.781 1.081 1.00 97.81 83 ILE A CA 1
ATOM 655 C C . ILE A 1 83 ? -5.240 -4.752 0.351 1.00 97.81 83 ILE A C 1
ATOM 657 O O . ILE A 1 83 ? -4.742 -3.677 0.011 1.00 97.81 83 ILE A O 1
ATOM 661 N N . ASP A 1 84 ? -4.686 -5.938 0.113 1.00 97.50 84 ASP A N 1
ATOM 662 C CA . ASP A 1 84 ? -3.521 -6.124 -0.745 1.00 97.50 84 ASP A CA 1
ATOM 663 C C . ASP A 1 84 ? -3.940 -5.984 -2.212 1.00 97.50 84 ASP A C 1
ATOM 665 O O . ASP A 1 84 ? -4.318 -6.947 -2.880 1.00 97.50 84 ASP A O 1
ATOM 669 N N . LEU A 1 85 ? -3.936 -4.741 -2.686 1.00 95.19 85 LEU A N 1
ATOM 670 C CA . LEU A 1 85 ? -4.342 -4.400 -4.039 1.00 95.19 85 LEU A CA 1
ATOM 671 C C . LEU A 1 85 ? -3.313 -4.877 -5.069 1.00 95.19 85 LEU A C 1
ATOM 673 O O . LEU A 1 85 ? -3.691 -5.219 -6.190 1.00 95.19 85 LEU A O 1
ATOM 677 N N . TRP A 1 86 ? -2.034 -4.930 -4.680 1.00 95.12 86 TRP A N 1
ATOM 678 C CA . TRP A 1 86 ? -0.949 -5.420 -5.525 1.00 95.12 86 TRP A CA 1
ATOM 679 C C . TRP A 1 86 ? -1.214 -6.862 -5.960 1.00 95.12 86 TRP A C 1
ATOM 681 O O . TRP A 1 86 ? -1.254 -7.149 -7.156 1.00 95.12 86 TRP A O 1
ATOM 691 N N . THR A 1 87 ? -1.486 -7.753 -5.006 1.00 94.88 87 THR A N 1
ATOM 692 C CA . THR A 1 87 ? -1.806 -9.157 -5.302 1.00 94.88 87 THR A CA 1
ATOM 693 C C . THR A 1 87 ? -3.199 -9.303 -5.909 1.00 94.88 87 THR A C 1
ATOM 695 O O . THR A 1 87 ? -3.366 -10.017 -6.897 1.00 94.88 87 THR A O 1
ATOM 698 N N . ALA A 1 88 ? -4.208 -8.612 -5.364 1.00 94.12 88 ALA A N 1
ATOM 699 C CA . ALA A 1 88 ? -5.597 -8.781 -5.796 1.00 94.12 88 ALA A CA 1
ATOM 700 C C . ALA A 1 88 ? -5.803 -8.455 -7.283 1.00 94.12 88 ALA A C 1
ATOM 702 O O . ALA A 1 88 ? -6.518 -9.182 -7.971 1.00 94.12 88 ALA A O 1
ATOM 703 N N . LEU A 1 89 ? -5.160 -7.401 -7.795 1.00 92.06 89 LEU A N 1
ATOM 704 C CA . LEU A 1 89 ? -5.267 -7.035 -9.210 1.00 92.06 89 LEU A CA 1
ATOM 705 C C . LEU A 1 89 ? -4.487 -7.975 -10.133 1.00 92.06 89 LEU A C 1
ATOM 707 O O . LEU A 1 89 ? -4.843 -8.081 -11.302 1.00 92.06 89 LEU A O 1
ATOM 711 N N . GLN A 1 90 ? -3.464 -8.665 -9.627 1.00 90.25 90 GLN A N 1
ATOM 712 C CA . GLN A 1 90 ? -2.673 -9.635 -10.393 1.00 90.25 90 GLN A CA 1
ATOM 713 C C . GLN A 1 90 ? -3.252 -11.052 -10.356 1.00 90.25 90 GLN A C 1
ATOM 715 O O . GLN A 1 90 ? -2.744 -11.932 -11.043 1.00 90.25 90 GLN A O 1
ATOM 720 N N . ASN A 1 91 ? -4.330 -11.292 -9.602 1.00 89.25 91 ASN A N 1
ATOM 721 C CA . ASN A 1 91 ? -4.988 -12.596 -9.507 1.00 89.25 91 ASN A CA 1
ATOM 722 C C . ASN A 1 91 ? -5.884 -12.898 -10.732 1.00 89.25 91 ASN A C 1
ATOM 724 O O . ASN A 1 91 ? -7.048 -13.274 -10.592 1.00 89.25 91 ASN A O 1
ATOM 728 N N . ARG A 1 92 ? -5.352 -12.642 -11.932 1.00 87.00 92 ARG A N 1
ATOM 729 C CA . ARG A 1 92 ? -5.906 -12.970 -13.252 1.00 87.00 92 ARG A CA 1
ATOM 730 C C . ARG A 1 92 ? -4.794 -12.908 -14.303 1.00 87.00 92 ARG A C 1
ATOM 732 O O . ARG A 1 92 ? -3.919 -12.046 -14.219 1.00 87.00 92 ARG A O 1
ATOM 739 N N . ASP A 1 93 ? -4.864 -13.763 -15.316 1.00 84.62 93 ASP A N 1
ATOM 740 C CA . ASP A 1 93 ? -3.787 -13.911 -16.309 1.00 84.62 93 ASP A CA 1
ATOM 741 C C . ASP A 1 93 ? -3.611 -12.674 -17.209 1.00 84.62 93 ASP A C 1
ATOM 743 O O . ASP A 1 93 ? -2.508 -12.357 -17.647 1.00 84.62 93 ASP A O 1
ATOM 747 N N . ASP A 1 94 ? -4.687 -11.927 -17.450 1.00 87.19 94 ASP A N 1
ATOM 748 C CA . ASP A 1 94 ? -4.732 -10.736 -18.303 1.00 87.19 94 ASP A CA 1
ATOM 749 C C . ASP A 1 94 ? -4.621 -9.419 -17.511 1.00 87.19 94 ASP A C 1
ATOM 751 O O . ASP A 1 94 ? -5.014 -8.359 -17.996 1.00 87.19 94 ASP A O 1
ATOM 755 N N . TRP A 1 95 ? -4.091 -9.434 -16.280 1.00 86.38 95 TRP A N 1
ATOM 756 C CA . TRP A 1 95 ? -4.099 -8.248 -15.409 1.00 86.38 95 TRP A CA 1
ATOM 757 C C . TRP A 1 95 ?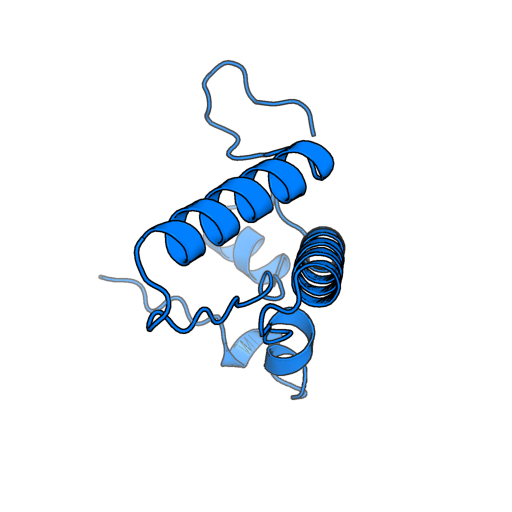 -3.400 -7.018 -16.010 1.00 86.38 95 TRP A C 1
ATOM 759 O O . TRP A 1 95 ? -3.822 -5.889 -15.743 1.00 86.38 95 TRP A O 1
ATOM 769 N N . LEU A 1 96 ? -2.366 -7.232 -16.833 1.00 83.06 96 LEU A N 1
ATOM 770 C CA . LEU A 1 96 ? -1.615 -6.175 -17.517 1.00 83.06 96 LEU A CA 1
ATOM 771 C C . LEU A 1 96 ? -2.493 -5.360 -18.474 1.00 83.06 96 LEU A C 1
ATOM 773 O O . LEU A 1 96 ? -2.233 -4.174 -18.672 1.00 83.06 96 LEU A O 1
ATOM 777 N N . THR A 1 97 ? -3.522 -5.977 -19.057 1.00 81.19 97 THR A N 1
ATOM 778 C CA . THR A 1 97 ? -4.418 -5.358 -20.043 1.00 81.19 97 THR A CA 1
ATOM 779 C C . THR A 1 97 ? -5.813 -5.079 -19.483 1.00 81.19 97 THR A C 1
ATOM 781 O O . THR A 1 97 ? -6.480 -4.165 -19.960 1.00 81.19 97 THR A O 1
ATOM 784 N N . ALA A 1 98 ? -6.241 -5.803 -18.446 1.00 74.94 98 ALA A N 1
ATOM 785 C CA . ALA A 1 98 ? -7.584 -5.705 -17.878 1.00 74.94 98 ALA A CA 1
ATOM 786 C C . ALA A 1 98 ? -7.821 -4.463 -17.001 1.00 74.94 98 ALA A C 1
ATOM 788 O O . ALA A 1 98 ? -8.935 -3.947 -16.962 1.00 74.94 98 ALA A O 1
ATOM 789 N N . HIS A 1 99 ? -6.804 -3.995 -16.268 1.00 65.19 99 HIS A N 1
ATOM 790 C CA . HIS A 1 99 ? -6.988 -2.991 -15.205 1.00 65.19 99 HIS A CA 1
ATOM 791 C C . HIS A 1 99 ? -6.436 -1.602 -15.535 1.00 65.19 99 HIS A C 1
ATOM 793 O O . HIS A 1 99 ? -6.641 -0.661 -14.769 1.00 65.19 99 HIS A O 1
ATOM 799 N N . PHE A 1 100 ? -5.751 -1.460 -16.670 1.00 58.94 100 PHE A N 1
ATOM 800 C CA . PHE A 1 100 ? -5.021 -0.244 -17.016 1.00 58.94 100 PHE A CA 1
ATOM 801 C C . PHE A 1 100 ? -5.415 0.348 -18.365 1.00 58.94 100 PHE A C 1
ATOM 803 O O . PHE A 1 100 ? -4.656 1.132 -18.927 1.00 58.94 100 PHE A O 1
ATOM 810 N N . THR A 1 101 ? -6.609 0.083 -18.896 1.00 46.72 101 THR A N 1
ATOM 811 C CA . THR A 1 101 ? -7.171 1.005 -19.890 1.00 46.72 101 THR A CA 1
ATOM 812 C C . THR A 1 101 ? -7.433 2.338 -19.196 1.00 46.72 101 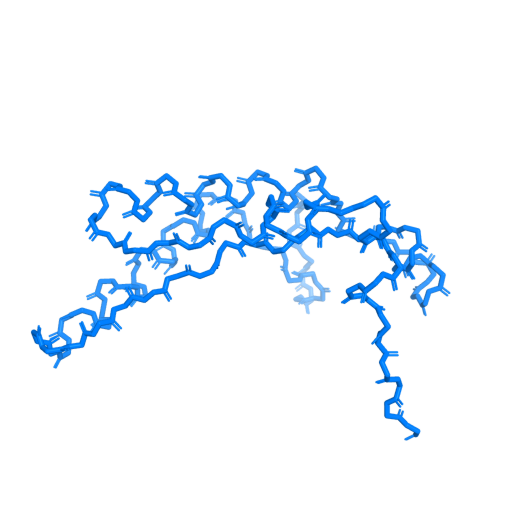THR A C 1
ATOM 814 O O . THR A 1 101 ? -8.517 2.576 -18.669 1.00 46.72 101 THR A O 1
ATOM 817 N N . TYR A 1 102 ? -6.420 3.206 -19.168 1.00 44.88 102 TYR A N 1
ATOM 818 C CA . TYR A 1 102 ? -6.618 4.640 -19.065 1.00 44.88 102 TYR A CA 1
ATOM 819 C C . TYR A 1 102 ? -7.538 4.995 -20.229 1.00 44.88 102 TYR A C 1
ATOM 821 O O . TYR A 1 102 ? -7.094 5.142 -21.366 1.00 44.88 102 TYR A O 1
ATOM 829 N N . VAL A 1 103 ? -8.843 5.019 -19.957 1.00 38.34 103 VAL A N 1
ATOM 830 C CA . VAL A 1 103 ? -9.811 5.691 -20.808 1.00 38.34 103 VAL A CA 1
ATOM 831 C C . VAL A 1 103 ? -9.309 7.124 -20.856 1.00 38.34 103 VAL A C 1
ATOM 833 O O . VAL A 1 103 ? -9.398 7.857 -19.872 1.00 38.34 103 VAL A O 1
ATOM 836 N N . PHE A 1 104 ? -8.655 7.464 -21.964 1.00 41.91 104 PHE A N 1
ATOM 837 C CA . PHE A 1 104 ? -8.354 8.837 -22.304 1.00 41.91 104 PHE A CA 1
ATOM 838 C C . PHE A 1 104 ? -9.673 9.600 -22.198 1.00 41.91 104 PHE A C 1
ATOM 840 O O . PHE A 1 104 ? -10.636 9.285 -22.899 1.00 41.91 104 PHE A O 1
ATOM 847 N N . LEU A 1 105 ? -9.717 10.588 -21.305 1.00 31.59 105 LEU A N 1
ATOM 848 C CA . LEU A 1 105 ? -10.520 11.758 -21.601 1.00 31.59 105 LEU A CA 1
ATOM 849 C C . LEU A 1 105 ? -9.950 12.311 -22.910 1.00 31.59 105 LEU A C 1
ATOM 851 O O . LEU A 1 105 ? -8.757 12.608 -22.997 1.00 31.59 105 LEU A O 1
ATOM 855 N N . SER A 1 106 ? -10.820 12.274 -23.915 1.00 38.59 106 SER A N 1
ATOM 856 C CA . SER A 1 106 ? -10.765 12.982 -25.192 1.00 38.59 106 SER A CA 1
ATOM 857 C C . SER A 1 106 ? -10.192 14.386 -25.079 1.00 38.59 106 SER A C 1
ATOM 859 O O . SER A 1 106 ? -10.615 15.080 -24.123 1.00 38.59 106 SER A O 1
#

Foldseek 3Di:
DDQDPVNPDPDDDLVRLLVVLLVVVVVQCVVDVPDADEAEQQAADQQVVCCVVPVGDPDHRVVSVVRRVSNVVSCVVVVHHYDSNHVVLVPDPCSSPPPPPPPDPD

pLDDT: mean 86.41, std 16.24, range [31.59, 98.69]